Protein AF-X0QKF3-F1 (afdb_monomer_lite)

Radius of gyration: 15.55 Å; chains: 1; bounding box: 31×38×41 Å

Structure (mmCIF, N/CA/C/O backbone):
data_AF-X0QKF3-F1
#
_entry.id   AF-X0QKF3-F1
#
loop_
_atom_site.group_PDB
_atom_site.id
_atom_site.type_symbol
_atom_site.label_atom_id
_atom_site.label_alt_id
_atom_site.label_comp_id
_atom_site.label_asym_id
_atom_site.label_entity_id
_atom_site.label_seq_id
_atom_site.pdbx_PDB_ins_code
_atom_site.Cartn_x
_atom_site.Cartn_y
_atom_site.Cartn_z
_atom_site.occupancy
_atom_site.B_iso_or_equiv
_atom_site.auth_seq_id
_atom_site.auth_comp_id
_atom_site.auth_asym_id
_atom_site.auth_atom_id
_atom_site.pdbx_PDB_model_num
ATOM 1 N N . MET A 1 1 ? 4.077 -4.432 7.130 1.00 62.41 1 MET A N 1
ATOM 2 C CA . MET A 1 1 ? 2.844 -5.036 7.701 1.00 62.41 1 MET A CA 1
ATOM 3 C C . MET A 1 1 ? 3.019 -5.545 9.121 1.00 62.41 1 MET A C 1
ATOM 5 O O . MET A 1 1 ? 2.081 -5.385 9.886 1.00 62.41 1 MET A O 1
ATOM 9 N N . SER A 1 2 ? 4.169 -6.120 9.502 1.00 60.50 2 SER A N 1
ATOM 10 C CA . SER A 1 2 ? 4.401 -6.644 10.865 1.00 60.50 2 SER A CA 1
ATOM 11 C C . SER A 1 2 ? 4.083 -5.643 11.983 1.00 60.50 2 SER A C 1
ATOM 13 O O . SER A 1 2 ? 3.628 -6.050 13.043 1.00 60.50 2 SER A O 1
ATOM 15 N N . LYS A 1 3 ? 4.243 -4.341 11.723 1.00 70.81 3 LYS A N 1
ATOM 16 C CA . LYS A 1 3 ? 4.012 -3.280 12.706 1.00 70.81 3 LYS A CA 1
ATOM 17 C C . LYS A 1 3 ? 2.547 -2.946 12.990 1.00 70.81 3 LYS A C 1
ATOM 19 O O . LYS A 1 3 ? 2.316 -2.388 14.047 1.00 70.81 3 LYS A O 1
ATOM 24 N N . ILE A 1 4 ? 1.585 -3.290 12.125 1.00 81.75 4 ILE A N 1
ATOM 25 C CA . ILE A 1 4 ? 0.164 -2.939 12.321 1.00 81.75 4 ILE A CA 1
ATOM 26 C C . ILE A 1 4 ? -0.396 -3.706 13.530 1.00 81.75 4 ILE A C 1
ATOM 28 O O . ILE A 1 4 ? -0.494 -4.938 13.475 1.00 81.75 4 ILE A O 1
ATOM 32 N N . ASN A 1 5 ? -0.739 -2.992 14.606 1.00 83.81 5 ASN A N 1
ATOM 33 C CA . ASN A 1 5 ? -1.332 -3.542 15.830 1.00 83.81 5 ASN A CA 1
ATOM 34 C C . ASN A 1 5 ? -2.341 -2.570 16.473 1.00 83.81 5 ASN A C 1
ATOM 36 O O . ASN A 1 5 ? -2.282 -1.369 16.228 1.00 83.81 5 ASN A O 1
ATOM 40 N N . ALA A 1 6 ? -3.251 -3.095 17.299 1.00 82.81 6 ALA A N 1
ATOM 41 C CA . ALA A 1 6 ? -4.418 -2.364 17.809 1.00 82.81 6 ALA A CA 1
ATOM 42 C C . ALA A 1 6 ? -4.088 -1.130 18.671 1.00 82.81 6 ALA A C 1
ATOM 44 O O . ALA A 1 6 ? -4.850 -0.166 18.667 1.00 82.81 6 ALA A O 1
ATOM 45 N N . ASN A 1 7 ? -2.944 -1.126 19.360 1.00 85.38 7 ASN A N 1
ATOM 46 C CA . ASN A 1 7 ? -2.580 -0.078 20.321 1.00 85.38 7 ASN A CA 1
ATOM 47 C C . ASN A 1 7 ? -1.918 1.147 19.677 1.00 85.38 7 ASN A C 1
ATOM 49 O O . ASN A 1 7 ? -1.540 2.083 20.378 1.00 85.38 7 ASN A O 1
ATOM 53 N N . GLN A 1 8 ? -1.732 1.141 18.359 1.00 88.38 8 GLN A N 1
ATOM 54 C CA . GLN A 1 8 ? -1.110 2.249 17.651 1.00 88.38 8 GLN A CA 1
ATOM 55 C C . GLN A 1 8 ? -2.128 3.236 17.093 1.00 88.38 8 GLN A C 1
ATOM 57 O O . GLN A 1 8 ? -3.258 2.881 16.764 1.00 88.38 8 GLN A O 1
ATOM 62 N N . ASP A 1 9 ? -1.665 4.469 16.913 1.00 94.12 9 ASP A N 1
ATOM 63 C CA . ASP A 1 9 ? -2.371 5.490 16.154 1.00 94.12 9 ASP A CA 1
ATOM 64 C C . ASP A 1 9 ? -2.505 5.070 14.667 1.00 94.12 9 ASP A C 1
ATOM 66 O O . ASP A 1 9 ? -1.484 4.828 14.005 1.00 94.12 9 ASP A O 1
ATOM 70 N N . PRO A 1 10 ? -3.732 4.987 14.110 1.00 95.94 10 PRO A N 1
ATOM 71 C CA . PRO A 1 10 ? -3.939 4.527 12.736 1.00 95.94 10 PRO A CA 1
ATOM 72 C C . PRO A 1 10 ? -3.242 5.403 11.694 1.00 95.94 10 PRO A C 1
ATOM 74 O O . PRO A 1 10 ? -2.701 4.886 10.713 1.00 95.94 10 PRO A O 1
ATOM 77 N N . ARG A 1 11 ? -3.210 6.726 11.909 1.00 96.81 11 ARG A N 1
ATOM 78 C CA . ARG A 1 11 ? -2.590 7.689 10.991 1.00 96.81 11 ARG A CA 1
ATOM 79 C C . ARG A 1 11 ? -1.090 7.429 10.894 1.00 96.81 11 ARG A C 1
ATOM 81 O O . ARG A 1 11 ? -0.569 7.278 9.788 1.00 96.81 11 ARG A O 1
ATOM 88 N N . VAL A 1 12 ? -0.395 7.348 12.028 1.00 95.88 12 VAL A N 1
ATOM 89 C CA . VAL A 1 12 ? 1.053 7.082 12.083 1.00 95.88 12 VAL A CA 1
ATOM 90 C C . VAL A 1 12 ? 1.367 5.704 11.505 1.00 95.88 12 VAL A C 1
ATOM 92 O O . VAL A 1 12 ? 2.299 5.565 10.704 1.00 95.88 12 VAL A O 1
ATOM 95 N N . THR A 1 13 ? 0.579 4.688 11.852 1.00 96.19 13 THR A N 1
ATOM 96 C CA . THR A 1 13 ? 0.834 3.314 11.415 1.00 96.19 13 THR A CA 1
ATOM 97 C C . THR A 1 13 ? 0.634 3.123 9.916 1.00 96.19 13 THR A C 1
ATOM 99 O O . THR A 1 13 ? 1.498 2.529 9.261 1.00 96.19 13 THR A O 1
ATOM 102 N N . LEU A 1 14 ? -0.453 3.649 9.343 1.00 96.94 14 LEU A N 1
ATOM 103 C CA . LEU A 1 14 ? -0.704 3.555 7.903 1.00 96.94 14 LEU A CA 1
ATOM 104 C C . LEU A 1 14 ? 0.315 4.374 7.098 1.00 96.94 14 LEU A C 1
ATOM 106 O O . LEU A 1 14 ? 0.846 3.856 6.113 1.00 96.94 14 LEU A O 1
ATOM 110 N N . LYS A 1 15 ? 0.674 5.588 7.550 1.00 97.44 15 LYS A N 1
ATOM 111 C CA . LYS A 1 15 ? 1.755 6.386 6.935 1.00 97.44 15 LYS A CA 1
ATOM 112 C C . LYS A 1 15 ? 3.069 5.618 6.899 1.00 97.44 15 LYS A C 1
ATOM 114 O O . LYS A 1 15 ? 3.632 5.415 5.826 1.00 97.44 15 LYS A O 1
ATOM 119 N N . THR A 1 16 ? 3.504 5.116 8.055 1.00 96.62 16 THR A N 1
ATOM 120 C CA . THR A 1 16 ? 4.746 4.338 8.179 1.00 96.62 16 THR A CA 1
ATOM 121 C C . THR A 1 16 ? 4.738 3.137 7.237 1.00 96.62 16 THR A C 1
ATOM 123 O O . THR A 1 16 ? 5.739 2.833 6.588 1.00 96.62 16 THR A O 1
ATOM 126 N N . TYR A 1 17 ? 3.598 2.453 7.127 1.00 96.94 17 TYR A N 1
ATOM 127 C CA . TYR A 1 17 ? 3.483 1.298 6.253 1.00 96.94 17 TYR A CA 1
ATOM 128 C C . TYR A 1 17 ? 3.593 1.662 4.761 1.00 96.94 17 TYR A C 1
ATOM 130 O O . TYR A 1 17 ? 4.309 0.980 4.020 1.00 96.94 17 TYR A O 1
ATOM 138 N N . ILE A 1 18 ? 2.938 2.742 4.324 1.00 97.75 18 ILE A N 1
ATOM 139 C CA . ILE A 1 18 ? 3.037 3.246 2.945 1.00 97.75 18 ILE A CA 1
ATOM 140 C C . ILE A 1 18 ? 4.479 3.674 2.638 1.00 97.75 18 ILE A C 1
ATOM 142 O O . ILE A 1 18 ? 5.024 3.287 1.604 1.00 97.75 18 ILE A O 1
ATOM 146 N N . GLU A 1 19 ? 5.136 4.392 3.550 1.00 97.31 19 GLU A N 1
ATOM 147 C CA . GLU A 1 19 ? 6.542 4.790 3.408 1.00 97.31 19 GLU A CA 1
ATOM 148 C C . GLU A 1 19 ? 7.480 3.587 3.255 1.00 97.31 19 GLU A C 1
ATOM 150 O O . GLU A 1 19 ? 8.356 3.577 2.385 1.00 97.31 19 GLU A O 1
ATOM 155 N N . GLU A 1 20 ? 7.307 2.549 4.081 1.00 96.31 20 GLU A N 1
ATOM 156 C CA . GLU A 1 20 ? 8.070 1.301 3.975 1.00 96.31 20 GLU A CA 1
ATOM 157 C C . GLU A 1 20 ? 7.854 0.625 2.613 1.00 96.31 20 GLU A C 1
ATOM 159 O O . GLU A 1 20 ? 8.817 0.175 1.986 1.00 96.31 20 GLU A O 1
ATOM 164 N N . LYS A 1 21 ? 6.615 0.600 2.111 1.00 96.19 21 LYS A N 1
ATOM 165 C CA . LYS A 1 21 ? 6.305 0.044 0.787 1.00 96.19 21 LYS A CA 1
ATOM 166 C C . LYS A 1 21 ? 6.944 0.852 -0.343 1.00 96.19 21 LYS A C 1
ATOM 168 O O . LYS A 1 21 ? 7.553 0.243 -1.217 1.00 96.19 21 LYS A O 1
ATOM 173 N N . TYR A 1 22 ? 6.915 2.184 -0.293 1.00 97.25 22 TYR A N 1
ATOM 174 C CA . TYR A 1 22 ? 7.625 3.034 -1.260 1.00 97.25 22 TYR A CA 1
ATOM 175 C C . TYR A 1 22 ? 9.142 2.805 -1.240 1.00 97.25 22 TYR A C 1
ATOM 177 O O . TYR A 1 22 ? 9.771 2.724 -2.300 1.00 97.25 22 TYR A O 1
ATOM 185 N N . LYS A 1 23 ? 9.741 2.645 -0.049 1.00 95.75 23 LYS A N 1
ATOM 186 C CA . LYS A 1 23 ? 11.168 2.298 0.088 1.00 95.75 23 LYS A CA 1
ATOM 187 C C . LYS A 1 23 ? 11.483 0.974 -0.612 1.00 95.75 23 LYS A C 1
ATOM 189 O O . LYS A 1 23 ? 12.491 0.889 -1.313 1.00 95.75 23 LYS A O 1
ATOM 194 N N . ILE A 1 24 ? 10.617 -0.031 -0.468 1.00 94.00 24 ILE A N 1
ATOM 195 C CA . ILE A 1 24 ? 10.761 -1.330 -1.143 1.00 94.00 24 ILE A CA 1
ATOM 196 C C . ILE A 1 24 ? 10.598 -1.183 -2.662 1.00 94.00 24 ILE A C 1
ATOM 198 O O . ILE A 1 24 ? 11.474 -1.645 -3.392 1.00 94.00 24 ILE A O 1
ATOM 202 N N . SER A 1 25 ? 9.554 -0.493 -3.137 1.00 95.25 25 SER A N 1
ATOM 203 C CA . SER A 1 25 ? 9.318 -0.258 -4.572 1.00 95.25 25 SER A CA 1
ATOM 204 C C . SER A 1 25 ? 10.498 0.445 -5.244 1.00 95.25 25 SER A C 1
ATOM 206 O O . SER A 1 25 ? 10.868 0.114 -6.368 1.00 95.25 25 SER A O 1
ATOM 208 N N . LYS A 1 26 ? 11.151 1.375 -4.537 1.00 94.69 26 LYS A N 1
ATOM 209 C CA . LYS A 1 26 ? 12.369 2.036 -5.018 1.00 94.69 26 LYS A CA 1
ATOM 210 C C . LYS A 1 26 ? 13.592 1.111 -5.015 1.00 94.69 26 LYS A C 1
ATOM 212 O O . LYS A 1 26 ? 14.391 1.165 -5.948 1.00 94.69 26 LYS A O 1
ATOM 217 N N . LYS A 1 27 ? 13.783 0.322 -3.951 1.00 94.94 27 LYS A N 1
ATOM 218 C CA . LYS A 1 27 ? 15.000 -0.481 -3.736 1.00 94.94 27 LYS A CA 1
ATOM 219 C C . LYS A 1 27 ? 15.036 -1.748 -4.592 1.00 94.94 27 LYS A C 1
ATOM 221 O O . LYS A 1 27 ? 16.104 -2.101 -5.085 1.00 94.94 27 LYS A O 1
ATOM 226 N N . SER A 1 28 ? 13.897 -2.416 -4.767 1.00 91.88 28 SER A N 1
ATOM 227 C CA . SER A 1 28 ? 13.839 -3.769 -5.334 1.00 91.88 28 SER A CA 1
ATOM 228 C C . SER A 1 28 ? 12.811 -3.910 -6.465 1.00 91.88 28 SER A C 1
ATOM 230 O O . SER A 1 28 ? 11.953 -4.794 -6.398 1.00 91.88 28 SER A O 1
ATOM 232 N N . PRO A 1 29 ? 12.882 -3.093 -7.535 1.00 91.12 29 PRO A N 1
ATOM 233 C CA . PRO A 1 29 ? 11.827 -3.079 -8.540 1.00 91.12 29 PRO A CA 1
ATOM 234 C C . PRO A 1 29 ? 11.716 -4.382 -9.346 1.00 91.12 29 PRO A C 1
ATOM 236 O O . PRO A 1 29 ? 10.625 -4.811 -9.716 1.00 91.12 29 PRO A O 1
ATOM 239 N N . ALA A 1 30 ? 12.842 -5.067 -9.569 1.00 91.62 30 ALA A N 1
ATOM 240 C CA . ALA A 1 30 ? 12.858 -6.369 -10.233 1.00 91.62 30 ALA A CA 1
ATOM 241 C C . ALA A 1 30 ? 12.124 -7.454 -9.423 1.00 91.62 30 ALA A C 1
ATOM 243 O O . ALA A 1 30 ? 11.409 -8.265 -10.003 1.00 91.62 30 ALA A O 1
ATOM 244 N N . ALA A 1 31 ? 12.253 -7.442 -8.091 1.00 93.31 31 ALA A N 1
ATOM 245 C CA . ALA A 1 31 ? 11.587 -8.414 -7.225 1.00 93.31 31 ALA A CA 1
ATOM 246 C C . ALA A 1 31 ? 10.066 -8.211 -7.203 1.00 93.31 31 ALA A C 1
ATOM 248 O O . ALA A 1 31 ? 9.315 -9.182 -7.248 1.00 93.31 31 ALA A O 1
ATOM 249 N N . SER A 1 32 ? 9.611 -6.954 -7.183 1.00 94.94 32 SER A N 1
ATOM 250 C CA . SER A 1 32 ? 8.182 -6.634 -7.279 1.00 94.94 32 SER A CA 1
ATOM 251 C C . SER A 1 32 ? 7.600 -7.091 -8.621 1.00 94.94 32 SER A C 1
ATOM 253 O O . SER A 1 32 ? 6.581 -7.776 -8.631 1.00 94.94 32 SER A O 1
ATOM 255 N N . ARG A 1 33 ? 8.301 -6.840 -9.740 1.00 94.81 33 ARG A N 1
ATOM 256 C CA . ARG A 1 33 ? 7.877 -7.328 -11.064 1.00 94.81 33 ARG A CA 1
ATOM 257 C C . ARG A 1 33 ? 7.825 -8.845 -11.151 1.00 94.81 33 ARG A C 1
ATOM 259 O O . ARG A 1 33 ? 6.875 -9.375 -11.714 1.00 94.81 33 ARG A O 1
ATOM 266 N N . LEU A 1 34 ? 8.817 -9.541 -10.595 1.00 95.69 34 LEU A N 1
ATOM 267 C CA . LEU A 1 34 ? 8.810 -11.004 -10.551 1.00 95.69 34 LEU A CA 1
ATOM 268 C C . LEU A 1 34 ? 7.574 -11.518 -9.803 1.00 95.69 34 LEU A C 1
ATOM 270 O O . LEU A 1 34 ? 6.873 -12.389 -10.310 1.00 95.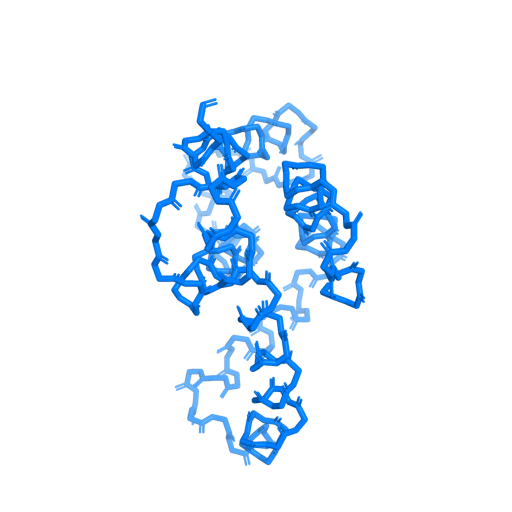69 34 LEU A O 1
ATOM 274 N N . TYR A 1 35 ? 7.274 -10.931 -8.640 1.00 96.06 35 TYR A N 1
ATOM 275 C CA . TYR A 1 35 ? 6.064 -11.255 -7.888 1.00 96.06 35 TYR A CA 1
ATOM 276 C C . TYR A 1 35 ? 4.800 -10.973 -8.713 1.00 96.06 35 TYR A C 1
ATOM 278 O O . TYR A 1 35 ? 3.935 -11.835 -8.810 1.00 96.06 35 TYR A O 1
ATOM 286 N N . ALA A 1 36 ? 4.697 -9.803 -9.350 1.00 96.12 36 ALA A N 1
ATOM 287 C CA . ALA A 1 36 ? 3.543 -9.437 -10.170 1.00 96.12 36 ALA A CA 1
ATOM 288 C C . ALA A 1 36 ? 3.323 -10.400 -11.350 1.00 96.12 36 ALA A C 1
ATOM 290 O O . ALA A 1 36 ? 2.191 -10.818 -11.589 1.00 96.12 36 ALA A O 1
ATOM 291 N N . LEU A 1 37 ? 4.389 -10.793 -12.055 1.00 96.62 37 LEU A N 1
ATOM 292 C CA . LEU A 1 37 ? 4.315 -11.745 -13.168 1.00 96.62 37 LEU A CA 1
ATOM 293 C C . LEU A 1 37 ? 3.856 -13.129 -12.708 1.00 96.62 37 LEU A C 1
ATOM 295 O O . LEU A 1 37 ? 3.018 -13.737 -13.367 1.00 96.62 37 LEU A O 1
ATOM 299 N N . GLU A 1 38 ? 4.343 -13.595 -11.561 1.00 97.31 38 GLU A N 1
ATOM 300 C CA . GLU A 1 38 ? 3.885 -14.839 -10.945 1.00 97.31 38 GLU A CA 1
ATOM 301 C C . GLU A 1 38 ? 2.381 -14.777 -10.617 1.00 97.31 38 GLU A C 1
ATOM 303 O O . GLU A 1 38 ? 1.657 -15.717 -10.931 1.00 97.31 38 GLU A O 1
ATOM 308 N N . ILE A 1 39 ? 1.867 -13.653 -10.090 1.00 97.19 39 ILE A N 1
ATOM 309 C CA . ILE A 1 39 ? 0.416 -13.465 -9.882 1.00 97.19 39 ILE A CA 1
ATOM 310 C C . ILE A 1 39 ? -0.358 -13.466 -11.209 1.00 97.19 39 ILE A C 1
ATOM 312 O O . ILE A 1 39 ? -1.388 -14.134 -11.302 1.00 97.19 39 ILE A O 1
ATOM 316 N N . ILE A 1 40 ? 0.127 -12.760 -12.237 1.00 96.88 40 ILE A N 1
ATOM 317 C CA . ILE A 1 40 ? -0.510 -12.697 -13.568 1.00 96.88 40 ILE A CA 1
ATOM 318 C C . ILE A 1 40 ? -0.615 -14.091 -14.200 1.00 96.88 40 ILE A C 1
ATOM 320 O O . ILE A 1 40 ? -1.622 -14.408 -14.827 1.00 96.88 40 ILE A O 1
ATOM 324 N N . GLN A 1 41 ? 0.390 -14.941 -13.994 1.00 97.62 41 GLN A N 1
ATOM 325 C CA . GLN A 1 41 ? 0.406 -16.324 -14.477 1.00 97.62 41 GLN A CA 1
ATOM 326 C C . GLN A 1 41 ? -0.498 -17.271 -13.663 1.00 97.62 41 GLN A C 1
ATOM 328 O O . GLN A 1 41 ? -0.528 -18.469 -13.930 1.00 97.62 41 GLN A O 1
ATOM 333 N N . GLY A 1 42 ? -1.241 -16.762 -12.673 1.00 96.75 42 GLY A N 1
ATOM 334 C CA . GLY A 1 42 ? -2.116 -17.564 -11.814 1.00 96.75 42 GLY A CA 1
ATOM 335 C C . GLY A 1 42 ? -1.431 -18.132 -10.567 1.00 96.75 42 GLY A C 1
ATOM 336 O O . GLY A 1 42 ? -1.990 -19.011 -9.912 1.00 96.75 42 GLY A O 1
ATOM 337 N N . ALA A 1 43 ? -0.251 -17.616 -10.214 1.00 97.06 43 ALA A N 1
ATOM 338 C CA . ALA A 1 43 ? 0.564 -17.999 -9.060 1.00 97.06 43 ALA A CA 1
ATOM 339 C C . ALA A 1 43 ? 0.915 -19.503 -8.977 1.00 97.06 43 ALA A C 1
ATOM 341 O O . ALA A 1 43 ? 0.711 -20.103 -7.914 1.00 97.06 43 ALA A O 1
ATOM 342 N N . PRO A 1 44 ? 1.435 -20.131 -10.051 1.00 96.81 44 PRO A N 1
ATOM 343 C CA . PRO A 1 44 ? 1.751 -21.565 -10.075 1.00 96.81 44 PRO A CA 1
ATOM 344 C C . PRO A 1 44 ? 2.670 -22.032 -8.931 1.00 96.81 44 PRO A C 1
ATOM 346 O O . PRO A 1 44 ? 2.496 -23.133 -8.411 1.00 96.81 44 PRO A O 1
ATOM 349 N N . HIS A 1 45 ? 3.601 -21.190 -8.490 1.00 96.19 45 HIS A N 1
ATOM 350 C CA . HIS A 1 45 ? 4.554 -21.461 -7.413 1.00 96.19 45 HIS A CA 1
ATOM 351 C C . HIS A 1 45 ? 4.164 -20.781 -6.095 1.00 96.19 45 HIS A C 1
ATOM 353 O O . HIS A 1 45 ? 4.518 -21.265 -5.018 1.00 96.19 45 HIS A O 1
ATOM 359 N N . LEU A 1 46 ? 3.432 -19.661 -6.147 1.00 96.75 46 LEU A N 1
ATOM 360 C CA . LEU A 1 46 ? 3.077 -18.891 -4.947 1.00 96.75 46 LEU A CA 1
ATOM 361 C C . LEU A 1 46 ? 1.701 -19.208 -4.357 1.00 96.75 46 LEU A C 1
ATOM 363 O O . LEU A 1 46 ? 1.420 -18.762 -3.243 1.00 96.75 46 LEU A O 1
ATOM 367 N N . MET A 1 47 ? 0.852 -20.004 -5.015 1.00 97.38 47 MET A N 1
ATOM 368 C CA . MET A 1 47 ? -0.522 -20.260 -4.555 1.00 97.38 47 MET A CA 1
ATOM 369 C C . MET A 1 47 ? -0.602 -20.739 -3.094 1.00 97.38 47 MET A C 1
ATOM 371 O O . MET A 1 47 ? -1.465 -20.282 -2.340 1.00 97.38 47 MET A O 1
ATOM 375 N N . ALA A 1 48 ? 0.309 -21.621 -2.669 1.00 97.00 48 ALA A N 1
ATOM 376 C CA . ALA A 1 48 ? 0.360 -22.111 -1.289 1.00 97.00 48 ALA A CA 1
ATOM 377 C C . ALA A 1 48 ? 0.675 -20.988 -0.283 1.00 97.00 48 ALA A C 1
ATOM 379 O O . ALA A 1 48 ? 0.040 -20.894 0.768 1.00 97.00 48 ALA A O 1
ATOM 380 N N . VAL A 1 49 ? 1.595 -20.083 -0.634 1.00 96.38 49 VAL A N 1
ATOM 381 C CA . VAL A 1 49 ? 1.944 -18.905 0.177 1.00 96.38 49 VAL A CA 1
ATOM 382 C C . VAL A 1 49 ? 0.762 -17.935 0.261 1.00 96.38 49 VAL A C 1
ATOM 384 O O . VAL A 1 49 ? 0.438 -17.444 1.344 1.00 96.38 49 VAL A O 1
ATOM 387 N N . LEU A 1 50 ? 0.079 -17.696 -0.864 1.00 96.31 50 LEU A N 1
ATOM 388 C CA . LEU A 1 50 ? -1.082 -16.805 -0.934 1.00 96.31 50 LEU A CA 1
ATOM 389 C C . LEU A 1 50 ? -2.245 -17.320 -0.078 1.00 96.31 50 LEU A C 1
ATOM 391 O O . LEU A 1 50 ? -2.806 -16.567 0.717 1.00 96.31 50 LEU A O 1
ATOM 395 N N . LYS A 1 51 ? -2.599 -18.605 -0.222 1.00 96.56 51 LYS A N 1
ATOM 396 C CA . LYS A 1 51 ? -3.728 -19.225 0.492 1.00 96.56 51 LYS A CA 1
ATOM 397 C C . LYS A 1 51 ? -3.431 -19.534 1.961 1.00 96.56 51 LYS A C 1
ATOM 399 O O . LYS A 1 51 ? -4.383 -19.632 2.735 1.00 96.56 51 LYS A O 1
ATOM 404 N N . GLY A 1 52 ? -2.160 -19.678 2.333 1.00 96.56 52 GLY A N 1
ATOM 405 C CA . GLY A 1 52 ? -1.717 -19.946 3.700 1.00 96.56 52 GLY A CA 1
ATOM 406 C C . GLY A 1 52 ? -1.220 -18.685 4.415 1.00 96.56 52 GLY A C 1
ATOM 407 O O . GLY A 1 52 ? -2.040 -17.878 4.866 1.00 96.56 52 GLY A O 1
ATOM 408 N N . PRO A 1 53 ? 0.107 -18.504 4.547 1.00 96.12 53 PRO A N 1
ATOM 409 C CA . PRO A 1 53 ? 0.699 -17.484 5.411 1.00 96.12 53 PRO A CA 1
ATOM 410 C C . PRO A 1 53 ? 0.264 -16.055 5.069 1.00 96.12 53 PRO A C 1
ATOM 412 O O . PRO A 1 53 ? -0.025 -15.283 5.983 1.00 96.12 53 PRO A O 1
ATOM 415 N N . LEU A 1 54 ? 0.153 -15.694 3.784 1.00 95.69 54 LEU A N 1
ATOM 416 C CA . LEU A 1 54 ? -0.277 -14.343 3.414 1.00 95.69 54 LEU A CA 1
ATOM 417 C C . LEU A 1 54 ? -1.736 -14.094 3.814 1.00 95.69 54 LEU A C 1
ATOM 419 O O . LEU A 1 54 ? -2.036 -13.063 4.412 1.00 95.69 54 LEU A O 1
ATOM 423 N N . LYS A 1 55 ? -2.641 -15.040 3.529 1.00 97.00 55 LYS A N 1
ATOM 424 C CA . LYS A 1 55 ? -4.057 -14.937 3.910 1.00 97.00 55 LYS A CA 1
ATOM 425 C C . LYS A 1 55 ? -4.228 -14.777 5.419 1.00 97.00 55 LYS A C 1
ATOM 427 O O . LYS A 1 55 ? -5.044 -13.961 5.844 1.00 97.00 55 LYS A O 1
ATOM 432 N N . PHE A 1 56 ? -3.477 -15.540 6.214 1.00 96.56 56 PHE A N 1
ATOM 433 C CA . PHE A 1 56 ? -3.521 -15.441 7.673 1.00 96.56 56 PHE A CA 1
ATOM 434 C C . PHE A 1 56 ? -3.049 -14.064 8.151 1.00 96.56 56 PHE A C 1
ATOM 436 O O . PHE A 1 56 ? -3.800 -13.365 8.829 1.00 96.56 56 PHE A O 1
ATOM 443 N N . LEU A 1 57 ? -1.874 -13.623 7.692 1.00 95.62 57 LEU A N 1
ATOM 444 C CA . LEU A 1 57 ? -1.324 -12.315 8.046 1.00 95.62 57 LEU A CA 1
ATOM 445 C C . LEU A 1 57 ? -2.280 -11.169 7.685 1.00 95.62 57 LEU A C 1
ATOM 447 O O . LEU A 1 57 ? -2.475 -10.244 8.469 1.00 95.62 57 LEU A O 1
ATOM 451 N N . VAL A 1 58 ? -2.889 -11.218 6.498 1.00 96.75 58 VAL A N 1
ATOM 452 C CA . VAL A 1 58 ? -3.844 -10.193 6.059 1.00 96.75 58 VAL A CA 1
ATOM 453 C C . VAL A 1 58 ? -5.077 -10.176 6.955 1.00 96.75 58 VAL A C 1
ATOM 455 O O . VAL A 1 58 ? -5.502 -9.096 7.352 1.00 96.75 58 VAL A O 1
ATOM 458 N N . ARG A 1 59 ? -5.624 -11.342 7.318 1.00 97.25 59 ARG A N 1
ATOM 459 C CA . ARG A 1 59 ? -6.780 -11.430 8.223 1.00 97.25 59 ARG A CA 1
ATOM 460 C C . ARG A 1 59 ? -6.496 -10.813 9.587 1.00 97.25 59 ARG A C 1
ATOM 462 O O . ARG A 1 59 ? -7.334 -10.069 10.085 1.00 97.25 59 ARG A O 1
ATOM 469 N N . GLU A 1 60 ? -5.314 -11.052 10.151 1.00 96.38 60 GLU A N 1
ATOM 470 C CA . GLU A 1 60 ? -4.913 -10.404 11.405 1.00 96.38 60 GLU A CA 1
ATOM 471 C C . GLU A 1 60 ? -4.899 -8.877 11.279 1.00 96.38 60 GLU A C 1
ATOM 473 O O . GLU A 1 60 ? -5.328 -8.170 12.188 1.00 96.38 60 GLU A O 1
ATOM 478 N N . LYS A 1 61 ? -4.411 -8.341 10.152 1.00 96.31 61 LYS A N 1
ATOM 479 C CA . LYS A 1 61 ? -4.320 -6.883 9.968 1.00 96.31 61 LYS A CA 1
ATOM 480 C C . LYS A 1 61 ? -5.667 -6.251 9.641 1.00 96.31 61 LYS A C 1
ATOM 482 O O . LYS A 1 61 ? -5.910 -5.131 10.075 1.00 96.31 61 LYS A O 1
ATOM 487 N N . VAL A 1 62 ? -6.540 -6.977 8.947 1.00 98.00 62 VAL A N 1
ATOM 488 C CA . VAL A 1 62 ? -7.943 -6.593 8.759 1.00 98.00 62 VAL A CA 1
ATOM 489 C C . VAL A 1 62 ? -8.627 -6.432 10.113 1.00 98.00 62 VAL A C 1
ATOM 491 O O . VAL A 1 62 ? -9.160 -5.362 10.371 1.00 98.00 62 VAL A O 1
ATOM 494 N N . ALA A 1 63 ? -8.495 -7.409 11.016 1.00 97.88 63 ALA A N 1
ATOM 495 C CA . ALA A 1 63 ? -9.103 -7.331 12.346 1.00 97.88 63 ALA A CA 1
ATOM 496 C C . ALA A 1 63 ? -8.622 -6.114 13.160 1.00 97.88 63 ALA A C 1
ATOM 498 O O . ALA A 1 63 ? -9.410 -5.487 13.862 1.00 97.88 63 ALA A O 1
ATOM 499 N N . VAL A 1 64 ? -7.341 -5.743 13.044 1.00 97.69 64 VAL A N 1
ATOM 500 C CA . VAL A 1 64 ? -6.806 -4.528 13.683 1.00 97.69 64 VAL A CA 1
ATOM 501 C C . VAL A 1 64 ? -7.457 -3.259 13.121 1.00 97.69 64 VAL A C 1
ATOM 503 O O . VAL A 1 64 ? -7.861 -2.394 13.894 1.00 97.69 64 VAL A O 1
ATOM 506 N N . ILE A 1 65 ? -7.561 -3.144 11.794 1.00 97.44 65 ILE A N 1
ATOM 507 C CA . ILE A 1 65 ? -8.151 -1.965 11.142 1.00 97.44 65 ILE A CA 1
ATOM 508 C C . ILE A 1 65 ? -9.653 -1.880 11.437 1.00 97.44 65 ILE A C 1
ATOM 510 O O . ILE A 1 65 ? -10.143 -0.800 11.751 1.00 97.44 65 ILE A O 1
ATOM 514 N N . ASP A 1 66 ? -10.368 -3.005 11.408 1.00 98.12 66 ASP A N 1
ATOM 515 C CA . ASP A 1 66 ? -11.787 -3.062 11.775 1.00 98.12 66 ASP A CA 1
ATOM 516 C C . ASP A 1 66 ? -12.003 -2.635 13.237 1.00 98.12 66 ASP A C 1
ATOM 518 O O . ASP A 1 66 ? -12.961 -1.923 13.534 1.00 98.12 66 ASP A O 1
ATOM 522 N N . GLY A 1 67 ? -11.079 -2.983 14.141 1.00 97.81 67 GLY A N 1
ATOM 523 C CA . GLY A 1 67 ? -11.074 -2.479 15.518 1.00 97.81 67 GLY A CA 1
ATOM 524 C C . GLY A 1 67 ? -10.909 -0.958 15.595 1.00 97.81 67 GLY A C 1
ATOM 525 O O . GLY A 1 67 ? -11.644 -0.292 16.318 1.00 97.81 67 GLY A O 1
ATOM 526 N N . TRP A 1 68 ? -10.004 -0.373 14.804 1.00 97.75 68 TRP A N 1
ATOM 527 C CA . TRP A 1 68 ? -9.870 1.088 14.726 1.00 97.75 68 TRP A CA 1
ATOM 528 C C . TRP A 1 68 ? -11.122 1.778 14.178 1.00 97.75 68 TRP A C 1
ATOM 530 O O . TRP A 1 68 ? -11.457 2.872 14.637 1.00 97.75 68 TRP A O 1
ATOM 540 N N . ILE A 1 69 ? -11.811 1.149 13.223 1.00 97.81 69 ILE A N 1
ATOM 541 C CA . ILE A 1 69 ? -13.090 1.635 12.692 1.00 97.81 69 ILE A CA 1
ATOM 542 C C . ILE A 1 69 ? -14.167 1.582 13.781 1.00 97.81 69 ILE A C 1
ATOM 544 O O . ILE A 1 69 ? -14.874 2.569 13.973 1.00 97.81 69 ILE A O 1
ATOM 548 N N . ALA A 1 70 ? -14.270 0.473 14.520 1.00 97.56 70 ALA A N 1
ATOM 549 C CA . ALA A 1 70 ? -15.223 0.326 15.623 1.00 97.56 70 ALA A CA 1
ATOM 550 C C . ALA A 1 70 ? -14.995 1.365 16.738 1.00 97.56 70 ALA A C 1
ATOM 552 O O . ALA A 1 70 ? -15.954 1.910 17.284 1.00 97.56 70 ALA A O 1
ATOM 553 N N . ASP A 1 71 ? -13.732 1.703 17.008 1.00 96.75 71 ASP A N 1
ATOM 554 C CA . ASP A 1 71 ? -13.332 2.748 17.957 1.00 96.75 71 ASP A CA 1
ATOM 555 C C . ASP A 1 71 ? -13.498 4.183 17.407 1.00 96.75 71 ASP A C 1
ATOM 557 O O . ASP A 1 71 ? -13.118 5.143 18.077 1.00 96.75 71 ASP A O 1
ATOM 561 N N . ASN A 1 72 ? -14.017 4.360 16.184 1.00 96.69 72 ASN A N 1
ATOM 562 C CA . ASN A 1 72 ? -14.113 5.645 15.475 1.00 96.69 72 ASN A CA 1
ATOM 563 C C . ASN A 1 72 ? -12.768 6.383 15.301 1.00 96.69 72 ASN A C 1
ATOM 565 O O . ASN A 1 72 ? -12.739 7.600 15.123 1.00 96.69 72 ASN A O 1
ATOM 569 N N . LYS A 1 73 ? -11.636 5.666 15.316 1.00 96.81 73 LYS A N 1
ATOM 570 C CA . LYS A 1 73 ? -10.298 6.248 15.077 1.00 96.81 73 LYS A CA 1
ATOM 571 C C . LYS A 1 73 ? -10.015 6.471 13.587 1.00 96.81 73 LYS A C 1
ATOM 573 O O . LYS A 1 73 ? -9.120 7.235 13.231 1.00 96.81 73 LYS A O 1
ATOM 578 N N . THR A 1 74 ? -10.771 5.804 12.718 1.00 97.12 74 THR A N 1
ATOM 579 C CA . THR A 1 74 ? -10.787 6.003 11.264 1.00 97.12 74 THR A CA 1
ATOM 580 C C . THR A 1 74 ? -12.226 5.973 10.761 1.00 97.12 74 THR A C 1
ATOM 582 O O . THR A 1 74 ? -13.057 5.247 11.306 1.00 97.12 74 THR A O 1
ATOM 585 N N . LYS A 1 75 ? -12.520 6.695 9.680 1.00 98.00 75 LYS A N 1
ATOM 586 C CA . LYS A 1 75 ? -13.786 6.591 8.945 1.00 98.00 75 LYS A CA 1
ATOM 587 C C . LYS A 1 75 ? -14.015 5.157 8.460 1.00 98.00 75 LYS A C 1
ATOM 589 O O . LYS A 1 75 ? -13.068 4.419 8.187 1.00 98.00 75 LYS A O 1
ATOM 594 N N . SER A 1 76 ? -15.286 4.783 8.327 1.00 97.69 76 SER A N 1
ATOM 595 C CA . SER A 1 76 ? -15.679 3.446 7.879 1.00 97.69 76 SER A CA 1
ATOM 596 C C . SER A 1 76 ? -15.281 3.200 6.423 1.00 97.69 76 SER A C 1
ATOM 598 O O . SER A 1 76 ? -15.682 3.941 5.525 1.00 97.69 76 SER A O 1
ATOM 600 N N . VAL A 1 77 ? -14.496 2.145 6.201 1.00 97.50 77 VAL A N 1
ATOM 601 C CA . VAL A 1 77 ? -14.098 1.620 4.890 1.00 97.50 77 VAL A CA 1
ATOM 602 C C . VAL A 1 77 ? -13.893 0.110 4.990 1.00 97.50 77 VAL A C 1
ATOM 604 O O . VAL A 1 77 ? -13.728 -0.437 6.075 1.00 97.50 77 VAL A O 1
ATOM 607 N N . SER A 1 78 ? -13.837 -0.585 3.856 1.00 98.31 78 SER A N 1
ATOM 608 C CA . SER A 1 78 ? -13.427 -1.990 3.854 1.00 98.31 78 SER A CA 1
ATOM 609 C C . SER A 1 78 ? -11.919 -2.122 4.109 1.00 98.31 78 SER A C 1
ATOM 611 O O . SER A 1 78 ? -11.105 -1.772 3.249 1.00 98.31 78 SER A O 1
ATOM 613 N N . ALA A 1 79 ? -11.536 -2.675 5.264 1.00 97.94 79 ALA A N 1
ATOM 614 C CA . ALA A 1 79 ? -10.137 -2.853 5.657 1.00 97.94 79 ALA A CA 1
ATOM 615 C C . ALA A 1 79 ? -9.331 -3.720 4.674 1.00 97.94 79 ALA A C 1
ATOM 617 O O . ALA A 1 79 ? -8.185 -3.402 4.345 1.00 97.94 79 ALA A O 1
ATOM 618 N N . ILE A 1 80 ? -9.934 -4.797 4.156 1.00 98.31 80 ILE A N 1
ATOM 619 C CA . ILE A 1 80 ? -9.277 -5.669 3.172 1.00 98.31 80 ILE A CA 1
ATOM 620 C C . ILE A 1 80 ? -8.975 -4.913 1.873 1.00 98.31 80 ILE A C 1
ATOM 622 O O . ILE A 1 80 ? -7.876 -5.022 1.328 1.00 98.31 80 ILE A O 1
ATOM 626 N N . HIS A 1 81 ? -9.912 -4.084 1.406 1.00 98.50 81 HIS A N 1
ATOM 627 C CA . HIS A 1 81 ? -9.705 -3.291 0.202 1.00 98.50 81 HIS A CA 1
ATOM 628 C C . HIS A 1 81 ? -8.726 -2.144 0.433 1.00 98.50 81 HIS A C 1
ATOM 630 O O . HIS A 1 81 ? -7.936 -1.871 -0.468 1.00 98.50 81 HIS A O 1
ATOM 636 N N . LEU A 1 82 ? -8.693 -1.526 1.617 1.00 98.31 82 LEU A N 1
ATOM 637 C CA . LEU A 1 82 ? -7.668 -0.537 1.962 1.00 98.31 82 LEU A CA 1
ATOM 638 C C . LEU A 1 82 ? -6.256 -1.129 1.830 1.00 98.31 82 LEU A C 1
ATOM 640 O O . LEU A 1 82 ? -5.388 -0.530 1.194 1.00 98.31 82 LEU A O 1
ATOM 644 N N . ILE A 1 83 ? -6.039 -2.337 2.361 1.00 98.06 83 ILE A N 1
ATOM 645 C CA . ILE A 1 83 ? -4.764 -3.056 2.227 1.00 98.06 83 ILE A CA 1
ATOM 646 C C . ILE A 1 83 ? -4.407 -3.259 0.748 1.00 98.06 83 ILE A C 1
ATOM 648 O O . ILE A 1 83 ? -3.283 -2.955 0.340 1.00 98.06 83 ILE A O 1
ATOM 652 N N . PHE A 1 84 ? -5.358 -3.723 -0.067 1.00 98.31 84 PHE A N 1
ATOM 653 C CA . PHE A 1 84 ? -5.128 -3.933 -1.498 1.00 98.31 84 PHE A CA 1
ATOM 654 C C . PHE A 1 84 ? -4.833 -2.634 -2.253 1.00 98.31 84 PHE A C 1
ATOM 656 O O . PHE A 1 84 ? -3.940 -2.628 -3.098 1.00 98.31 84 PHE A O 1
ATOM 663 N N . HIS A 1 85 ? -5.499 -1.526 -1.922 1.00 98.44 85 HIS A N 1
ATOM 664 C CA . HIS A 1 85 ? -5.218 -0.222 -2.531 1.00 98.44 85 HIS A CA 1
ATOM 665 C C . HIS A 1 85 ? -3.815 0.273 -2.178 1.00 98.44 85 HIS A C 1
ATOM 667 O O . HIS A 1 85 ? -3.084 0.714 -3.065 1.00 98.44 85 HIS A O 1
ATOM 673 N N . ILE A 1 86 ? -3.392 0.130 -0.917 1.00 98.19 86 ILE A N 1
ATOM 674 C CA . ILE A 1 86 ? -2.020 0.457 -0.508 1.00 98.19 86 ILE A CA 1
ATOM 675 C C . ILE A 1 86 ? -1.013 -0.359 -1.327 1.00 98.19 86 ILE A C 1
ATOM 677 O O . ILE A 1 86 ? -0.029 0.191 -1.824 1.00 98.19 86 ILE A O 1
ATOM 681 N N . TRP A 1 87 ? -1.239 -1.663 -1.502 1.00 97.69 87 TRP A N 1
ATOM 682 C CA . TRP A 1 87 ? -0.350 -2.508 -2.305 1.00 97.69 87 TRP A CA 1
ATOM 683 C C . TRP A 1 87 ? -0.312 -2.077 -3.765 1.00 97.69 87 TRP A C 1
ATOM 685 O O . TRP A 1 87 ? 0.777 -1.847 -4.285 1.00 97.69 87 TRP A O 1
ATOM 695 N N . ALA A 1 88 ? -1.479 -1.924 -4.389 1.00 97.81 88 ALA A N 1
ATOM 696 C CA . ALA A 1 88 ? -1.604 -1.562 -5.793 1.00 97.81 88 ALA A CA 1
ATOM 697 C C . ALA A 1 88 ? -0.906 -0.230 -6.094 1.00 97.81 88 ALA A C 1
ATOM 699 O O . ALA A 1 88 ? -0.044 -0.172 -6.970 1.00 97.81 88 ALA A O 1
ATOM 700 N N . VAL A 1 89 ? -1.205 0.816 -5.318 1.00 97.88 89 VAL A N 1
ATOM 701 C CA . VAL A 1 89 ? -0.636 2.156 -5.523 1.00 97.88 89 VAL A CA 1
ATOM 702 C C . VAL A 1 89 ? 0.874 2.153 -5.307 1.00 97.88 89 VAL A C 1
ATOM 704 O O . VAL A 1 89 ? 1.619 2.684 -6.126 1.00 97.88 89 VAL A O 1
ATOM 707 N N . THR A 1 90 ? 1.358 1.528 -4.232 1.00 97.44 90 THR A N 1
ATOM 708 C CA . THR A 1 90 ? 2.798 1.548 -3.926 1.00 97.44 90 THR A CA 1
ATOM 709 C C . THR A 1 90 ? 3.616 0.697 -4.899 1.00 97.44 90 THR A C 1
ATOM 711 O O . THR A 1 90 ? 4.727 1.087 -5.267 1.00 97.44 90 THR A O 1
ATOM 714 N N . GLN A 1 91 ? 3.093 -0.454 -5.330 1.00 96.81 91 GLN A N 1
ATOM 715 C CA . GLN A 1 91 ? 3.775 -1.355 -6.264 1.00 96.81 91 GLN A CA 1
ATOM 716 C C . GLN A 1 91 ? 3.711 -0.869 -7.709 1.00 96.81 91 GLN A C 1
ATOM 718 O O . GLN A 1 91 ? 4.644 -1.153 -8.456 1.00 96.81 91 GLN A O 1
ATOM 723 N N . HIS A 1 92 ? 2.700 -0.077 -8.088 1.00 97.62 92 HIS A N 1
ATOM 724 C CA . HIS A 1 92 ? 2.594 0.512 -9.427 1.00 97.62 92 HIS A CA 1
ATOM 725 C C . HIS A 1 92 ? 3.908 1.172 -9.873 1.00 97.62 92 HIS A C 1
ATOM 727 O O . HIS A 1 92 ? 4.429 0.860 -10.940 1.00 97.62 92 HIS A O 1
ATOM 733 N N . TYR A 1 93 ? 4.513 1.982 -9.000 1.00 96.69 93 TYR A N 1
ATOM 734 C CA . TYR A 1 93 ? 5.771 2.693 -9.268 1.00 96.69 93 TYR A CA 1
ATOM 735 C C . TYR A 1 93 ? 7.003 1.792 -9.474 1.00 96.69 93 TYR A C 1
ATOM 737 O O . TYR A 1 93 ? 8.086 2.277 -9.807 1.00 96.69 93 TYR A O 1
ATOM 745 N N . SER A 1 94 ? 6.859 0.490 -9.248 1.00 95.62 94 SER A N 1
ATOM 746 C CA . SER A 1 94 ? 7.876 -0.527 -9.479 1.00 95.62 94 SER A CA 1
ATOM 747 C C . SER A 1 94 ? 7.504 -1.440 -10.650 1.00 95.62 94 SER A C 1
ATOM 749 O O . SER A 1 94 ? 8.320 -1.686 -11.543 1.00 95.62 94 SER A O 1
ATOM 751 N N . ASP A 1 95 ? 6.272 -1.943 -10.642 1.00 96.62 95 ASP A N 1
ATOM 752 C CA . ASP A 1 95 ? 5.793 -2.933 -11.604 1.00 96.62 95 ASP A CA 1
ATOM 753 C C . ASP A 1 95 ? 5.620 -2.304 -12.988 1.00 96.62 95 ASP A C 1
ATOM 755 O O . ASP A 1 95 ? 6.025 -2.879 -13.997 1.00 96.62 95 ASP A O 1
ATOM 759 N N . PHE A 1 96 ? 5.138 -1.062 -13.002 1.00 96.00 96 PHE A N 1
ATOM 760 C CA . PHE A 1 96 ? 4.912 -0.244 -14.187 1.00 96.00 96 PHE A CA 1
ATOM 761 C C . PHE A 1 96 ? 5.964 0.861 -14.320 1.00 96.00 96 PHE A C 1
ATOM 763 O O . PHE A 1 96 ? 5.720 1.872 -14.972 1.00 96.00 96 PHE A O 1
ATOM 770 N N . SER A 1 97 ? 7.160 0.680 -13.743 1.00 93.44 97 SER A N 1
ATOM 771 C CA . SER A 1 97 ? 8.192 1.726 -13.732 1.00 93.44 97 SER A CA 1
ATOM 772 C C . SER A 1 97 ? 8.562 2.224 -15.133 1.00 93.44 97 SER A C 1
ATOM 774 O O . SER A 1 97 ? 8.850 3.403 -15.289 1.00 93.44 97 SER A O 1
ATOM 776 N N . ILE A 1 98 ? 8.522 1.345 -16.145 1.00 93.62 98 ILE A N 1
ATOM 777 C CA . ILE A 1 98 ? 8.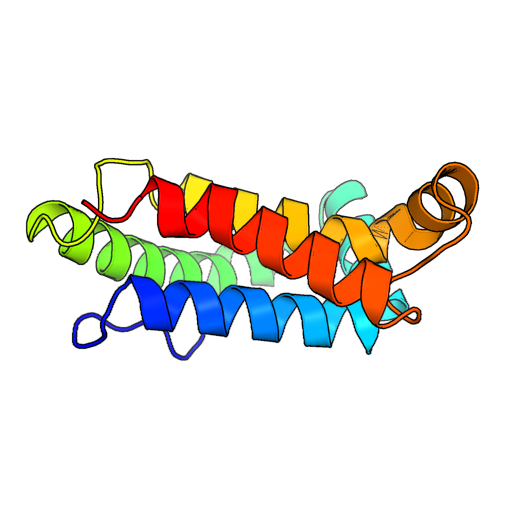757 1.705 -17.554 1.00 93.62 98 ILE A CA 1
ATOM 778 C C . ILE A 1 98 ? 7.681 2.682 -18.048 1.00 93.62 98 ILE A C 1
ATOM 780 O O . ILE A 1 98 ? 8.009 3.688 -18.665 1.00 93.62 98 ILE A O 1
ATOM 784 N N . GLN A 1 99 ? 6.406 2.420 -17.744 1.00 96.25 99 GLN A N 1
ATOM 785 C CA . GLN A 1 99 ? 5.303 3.316 -18.096 1.00 96.25 99 GLN A CA 1
ATOM 786 C C . GLN A 1 99 ? 5.414 4.644 -17.340 1.00 96.25 99 GLN A C 1
ATOM 788 O O . GLN A 1 99 ? 5.277 5.703 -17.946 1.00 96.25 99 GLN A O 1
ATOM 793 N N . THR A 1 100 ? 5.684 4.598 -16.032 1.00 95.44 100 THR A N 1
ATOM 794 C CA . THR A 1 100 ? 5.861 5.806 -15.215 1.00 95.44 100 THR A CA 1
ATOM 795 C C . THR A 1 100 ? 6.987 6.683 -15.764 1.00 95.44 100 THR A C 1
ATOM 797 O O . THR A 1 100 ? 6.805 7.887 -15.921 1.00 95.44 100 THR A O 1
ATOM 800 N N . GLU A 1 101 ? 8.132 6.088 -16.102 1.00 95.69 101 GLU A N 1
ATOM 801 C CA . GLU A 1 101 ? 9.279 6.816 -16.645 1.00 95.69 101 GLU A CA 1
ATOM 802 C C . GLU A 1 101 ? 8.989 7.381 -18.038 1.00 95.69 101 GLU A C 1
ATOM 804 O O . GLU A 1 101 ? 9.303 8.541 -18.285 1.00 95.69 101 GLU A O 1
ATOM 809 N N . ALA A 1 102 ? 8.314 6.62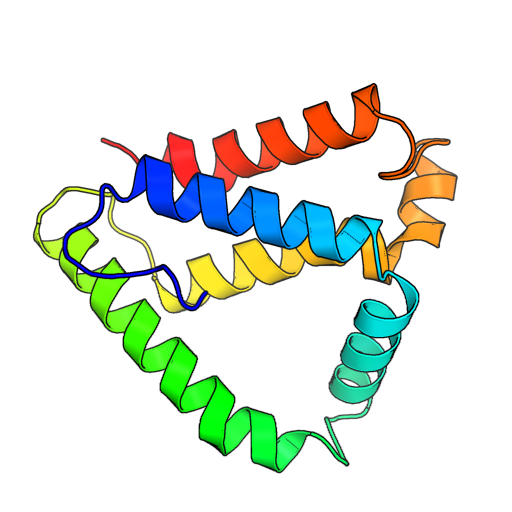4 -18.906 1.00 97.62 102 ALA A N 1
ATOM 810 C CA . ALA A 1 102 ? 7.933 7.091 -20.237 1.00 97.62 102 ALA A CA 1
ATOM 811 C C . ALA A 1 102 ? 6.941 8.270 -20.206 1.00 97.62 102 ALA A C 1
ATOM 813 O O . ALA A 1 102 ? 7.040 9.173 -21.032 1.00 97.62 102 ALA A O 1
ATOM 814 N N . VAL A 1 103 ? 5.986 8.275 -19.268 1.00 97.88 103 VAL A N 1
ATOM 815 C CA . VAL A 1 103 ? 4.957 9.327 -19.174 1.00 97.88 103 VAL A CA 1
ATOM 816 C C . VAL A 1 103 ? 5.462 10.555 -18.418 1.00 97.88 103 VAL A C 1
ATOM 818 O O . VAL A 1 103 ? 5.150 11.684 -18.790 1.00 97.88 103 VAL A O 1
ATOM 821 N N . CYS A 1 104 ? 6.230 10.357 -17.346 1.00 96.19 104 CYS A N 1
ATOM 822 C CA . CYS A 1 104 ? 6.611 11.434 -16.431 1.00 96.19 104 CYS A CA 1
ATOM 823 C C . CYS A 1 104 ? 8.063 11.910 -16.602 1.00 96.19 104 CYS A C 1
ATOM 825 O O . CYS A 1 104 ? 8.463 12.849 -15.914 1.00 96.19 104 CYS A O 1
ATOM 827 N N . ASN A 1 105 ? 8.875 11.250 -17.442 1.00 96.31 105 ASN A N 1
ATOM 828 C CA . ASN A 1 105 ? 10.336 11.428 -17.539 1.00 96.31 105 ASN A CA 1
ATOM 829 C C . ASN A 1 105 ? 11.077 11.269 -16.195 1.00 96.31 105 ASN A C 1
ATOM 831 O O . ASN A 1 105 ? 12.211 11.725 -16.016 1.00 96.31 105 ASN A O 1
ATOM 835 N N . HIS A 1 106 ? 10.430 10.635 -15.215 1.00 95.06 106 HIS A N 1
ATOM 836 C CA . HIS A 1 106 ? 10.904 10.490 -13.847 1.00 95.06 106 HIS A CA 1
ATOM 837 C C . HIS A 1 106 ? 10.489 9.138 -13.269 1.00 95.06 106 HIS A C 1
ATOM 839 O O . HIS A 1 106 ? 9.502 8.528 -13.666 1.00 95.06 106 HIS A O 1
ATOM 845 N N . SER A 1 107 ? 11.245 8.691 -12.271 1.00 93.69 107 SER A N 1
ATOM 846 C CA . SER A 1 107 ? 10.959 7.493 -11.484 1.00 93.69 107 SER A CA 1
ATOM 847 C C . SER A 1 107 ? 11.155 7.787 -9.997 1.00 93.69 107 SER A C 1
ATOM 849 O O . SER A 1 107 ? 11.613 8.869 -9.622 1.00 93.69 107 SER A O 1
ATOM 851 N N . LEU A 1 108 ? 10.914 6.800 -9.125 1.00 95.00 108 LEU A N 1
ATOM 852 C CA . LEU A 1 108 ? 11.186 6.925 -7.682 1.00 95.00 108 LEU A CA 1
ATOM 853 C C . LEU A 1 108 ? 12.665 7.217 -7.340 1.00 95.00 108 LEU A C 1
ATOM 855 O O . LEU A 1 108 ? 13.005 7.496 -6.182 1.00 95.00 108 LEU A O 1
ATOM 859 N N . ARG A 1 109 ? 13.578 7.156 -8.319 1.00 93.62 109 ARG A N 1
ATOM 860 C CA . ARG A 1 109 ? 14.963 7.620 -8.155 1.00 93.62 109 ARG A CA 1
ATOM 861 C C . ARG A 1 109 ? 15.037 9.142 -8.006 1.00 93.62 109 ARG A C 1
ATOM 863 O O . ARG A 1 109 ? 15.841 9.609 -7.200 1.00 93.62 109 ARG A O 1
ATOM 870 N N . ASN A 1 110 ? 14.165 9.891 -8.684 1.00 97.00 110 ASN A N 1
ATOM 871 C CA . ASN A 1 110 ? 14.032 11.334 -8.508 1.00 97.00 110 ASN A CA 1
ATOM 872 C C . ASN A 1 110 ? 13.361 11.635 -7.155 1.00 97.00 110 ASN A C 1
ATOM 874 O O . ASN A 1 110 ? 12.242 11.202 -6.888 1.00 97.00 110 ASN A O 1
ATOM 878 N N . LYS A 1 111 ? 14.054 12.383 -6.285 1.00 96.94 111 LYS A N 1
ATOM 879 C CA . LYS A 1 111 ? 13.591 12.665 -4.916 1.00 96.94 111 LYS A CA 1
ATOM 880 C C . LYS A 1 111 ? 12.306 13.498 -4.880 1.00 96.94 111 LYS A C 1
ATOM 882 O O . LYS A 1 111 ? 11.448 13.217 -4.051 1.00 96.94 111 LYS A O 1
ATOM 887 N N . LYS A 1 112 ? 12.167 14.496 -5.759 1.00 97.94 112 LYS A N 1
ATOM 888 C CA . LYS A 1 112 ? 10.973 15.353 -5.814 1.00 97.94 112 LYS A CA 1
ATOM 889 C C . LYS A 1 112 ? 9.754 14.529 -6.226 1.00 97.94 112 LYS A C 1
ATOM 891 O O . LYS A 1 112 ? 8.769 14.521 -5.499 1.00 97.94 112 LYS A O 1
ATOM 896 N N . PHE A 1 113 ? 9.886 13.762 -7.308 1.00 97.81 113 PHE A N 1
ATOM 897 C CA . PHE A 1 113 ? 8.835 12.871 -7.799 1.00 97.81 113 PHE A CA 1
ATOM 898 C C . PHE A 1 113 ? 8.430 11.818 -6.756 1.00 97.81 113 PHE A C 1
ATOM 900 O O . PHE A 1 113 ? 7.249 11.608 -6.502 1.00 97.81 113 PHE A O 1
ATOM 907 N N . ALA A 1 114 ? 9.408 11.184 -6.098 1.00 97.44 114 ALA A N 1
ATOM 908 C CA . ALA A 1 114 ? 9.134 10.189 -5.062 1.00 97.44 114 ALA A CA 1
ATOM 909 C C . ALA A 1 114 ? 8.380 10.779 -3.858 1.00 97.44 114 ALA A C 1
ATOM 911 O O . ALA A 1 114 ? 7.460 10.142 -3.348 1.00 97.44 114 ALA A O 1
ATOM 912 N N . ASN A 1 115 ? 8.759 11.982 -3.413 1.00 98.25 115 ASN A N 1
ATOM 913 C CA . ASN A 1 115 ? 8.089 12.662 -2.305 1.00 98.25 115 ASN A CA 1
ATOM 914 C C . ASN A 1 115 ? 6.661 13.075 -2.672 1.00 98.25 115 ASN A C 1
ATOM 916 O O . ASN A 1 115 ? 5.760 12.921 -1.857 1.00 98.25 115 ASN A O 1
ATOM 920 N N . GLU A 1 116 ? 6.454 13.576 -3.889 1.00 98.31 116 GLU A N 1
ATOM 921 C CA . GLU A 1 116 ? 5.130 13.939 -4.395 1.00 98.31 116 GLU A CA 1
ATOM 922 C C . GLU A 1 116 ? 4.204 12.717 -4.437 1.00 98.31 116 GLU A C 1
ATOM 924 O O . GLU A 1 116 ? 3.166 12.716 -3.781 1.00 98.31 116 GLU A O 1
ATOM 929 N N . ALA A 1 117 ? 4.640 11.629 -5.080 1.00 98.25 117 ALA A N 1
ATOM 930 C CA . ALA A 1 117 ? 3.889 10.377 -5.153 1.00 98.25 117 ALA A CA 1
ATOM 931 C C . ALA A 1 117 ? 3.524 9.811 -3.765 1.00 98.25 117 ALA A C 1
ATOM 933 O O . ALA A 1 117 ? 2.390 9.375 -3.536 1.00 98.25 117 ALA A O 1
ATOM 934 N N . LEU A 1 118 ? 4.481 9.828 -2.830 1.00 98.50 118 LEU A N 1
ATOM 935 C CA . LEU A 1 118 ? 4.269 9.391 -1.451 1.00 98.50 118 LEU A CA 1
ATOM 936 C C . LEU A 1 118 ? 3.235 10.268 -0.735 1.00 98.50 118 LEU A C 1
ATOM 938 O O . LEU A 1 118 ? 2.293 9.737 -0.146 1.00 98.50 118 LEU A O 1
ATOM 942 N N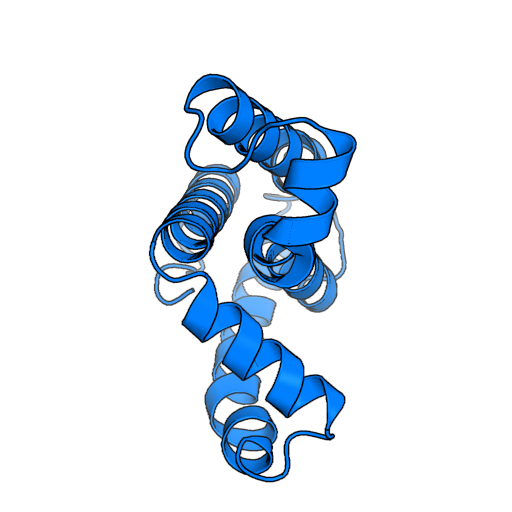 . ASN A 1 119 ? 3.388 11.591 -0.802 1.00 98.56 119 ASN A N 1
ATOM 943 C CA . ASN A 1 119 ? 2.493 12.534 -0.133 1.00 98.56 119 ASN A CA 1
ATOM 944 C C . ASN A 1 119 ? 1.066 12.434 -0.679 1.00 98.56 119 ASN A C 1
ATOM 946 O O . ASN A 1 119 ? 0.124 12.372 0.110 1.00 98.56 119 ASN A O 1
ATOM 950 N N . THR A 1 120 ? 0.903 12.329 -2.000 1.00 98.62 120 THR A N 1
ATOM 951 C CA . THR A 1 120 ? -0.405 12.107 -2.631 1.00 98.62 120 THR A CA 1
ATOM 952 C C . THR A 1 120 ? -1.033 10.798 -2.153 1.00 98.62 120 THR A C 1
ATOM 954 O O . THR A 1 120 ? -2.207 10.774 -1.790 1.00 98.62 120 THR A O 1
ATOM 957 N N . SER A 1 121 ? -0.256 9.715 -2.070 1.00 98.50 121 SER A N 1
ATOM 958 C CA . SER A 1 121 ? -0.760 8.428 -1.568 1.00 98.50 121 SER A CA 1
ATOM 959 C C . SER A 1 121 ? -1.185 8.499 -0.101 1.00 98.50 121 SER A C 1
ATOM 961 O O . SER A 1 121 ? -2.229 7.962 0.260 1.00 98.50 121 SER A O 1
ATOM 963 N N . ILE A 1 122 ? -0.412 9.185 0.746 1.00 98.56 122 ILE A N 1
ATOM 964 C CA . ILE A 1 122 ? -0.762 9.412 2.155 1.00 98.56 122 ILE A CA 1
ATOM 965 C C . ILE A 1 122 ? -2.038 10.250 2.268 1.00 98.56 122 ILE A C 1
ATOM 967 O O . ILE A 1 122 ? -2.918 9.920 3.062 1.00 98.56 122 ILE A O 1
ATOM 971 N N . GLN A 1 123 ? -2.166 11.307 1.467 1.00 98.62 123 GLN A N 1
ATOM 972 C CA . GLN A 1 123 ? -3.350 12.159 1.470 1.00 98.62 123 GLN A CA 1
ATOM 973 C C . GLN A 1 123 ? -4.613 11.364 1.101 1.00 98.62 123 GLN A C 1
ATOM 975 O O . GLN A 1 123 ? -5.633 11.454 1.782 1.00 98.62 123 GLN A O 1
ATOM 980 N N . LEU A 1 124 ? -4.534 10.552 0.045 1.00 98.38 124 LEU A N 1
ATOM 981 C CA . LEU A 1 124 ? -5.679 9.802 -0.471 1.00 98.38 124 LEU A CA 1
ATOM 982 C C . LEU A 1 124 ? -6.043 8.577 0.373 1.00 98.38 124 LEU A C 1
ATOM 984 O O . LEU A 1 124 ? -7.226 8.271 0.495 1.00 98.38 124 LEU A O 1
ATOM 988 N N . LEU A 1 125 ? -5.057 7.872 0.935 1.00 98.06 125 LEU A N 1
ATOM 989 C CA . LEU A 1 125 ? -5.271 6.578 1.600 1.00 98.06 125 LEU A CA 1
ATOM 990 C C . LEU A 1 125 ? -5.203 6.640 3.129 1.00 98.06 125 LEU A C 1
ATOM 992 O O . LEU A 1 125 ? -5.556 5.660 3.781 1.00 98.06 125 LEU A O 1
ATOM 996 N N . VAL A 1 126 ? -4.724 7.746 3.707 1.00 98.06 126 VAL A N 1
ATOM 997 C CA . VAL A 1 126 ? -4.635 7.917 5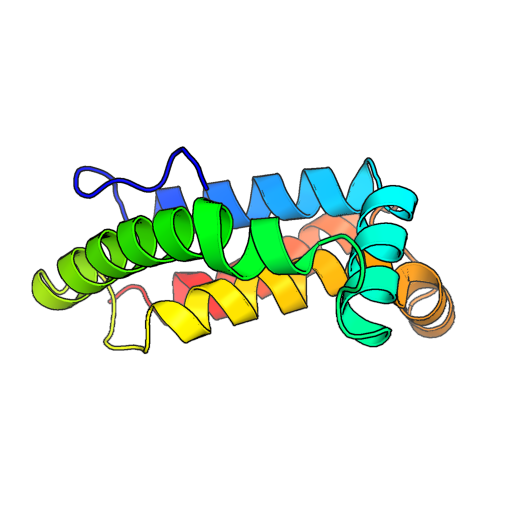.165 1.00 98.06 126 VAL A CA 1
ATOM 998 C C . VAL A 1 126 ? -5.399 9.148 5.611 1.00 98.06 126 VAL A C 1
ATOM 1000 O O . VAL A 1 126 ? -6.345 9.019 6.375 1.00 98.06 126 VAL A O 1
ATOM 1003 N N . GLU A 1 127 ? -5.022 10.333 5.132 1.00 98.19 127 GLU A N 1
ATOM 1004 C CA . GLU A 1 127 ? -5.615 11.595 5.598 1.00 98.19 127 GLU A CA 1
ATOM 1005 C C . GLU A 1 127 ? -7.115 11.672 5.311 1.00 98.19 127 GLU A C 1
ATOM 1007 O O . GL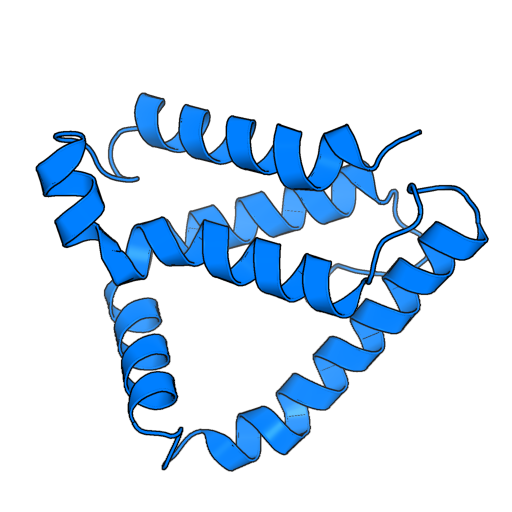U A 1 127 ? -7.877 12.146 6.147 1.00 98.19 127 GLU A O 1
ATOM 1012 N N . SER A 1 128 ? -7.558 11.129 4.174 1.00 97.62 128 SER A N 1
ATOM 1013 C CA . SER A 1 128 ? -8.980 11.019 3.837 1.00 97.62 128 SER A CA 1
ATOM 1014 C C . SER A 1 128 ? -9.790 10.214 4.866 1.00 97.62 128 SER A C 1
ATOM 1016 O O . SER A 1 128 ? -10.987 10.472 5.030 1.00 97.62 128 SER A O 1
ATOM 1018 N N . LEU A 1 129 ? -9.147 9.273 5.571 1.00 97.19 129 LEU A N 1
ATOM 1019 C CA . LEU A 1 129 ? -9.763 8.342 6.515 1.00 97.19 129 LEU A CA 1
ATOM 1020 C C . LEU A 1 129 ? -9.713 8.820 7.961 1.00 97.19 129 LEU A C 1
ATOM 1022 O O . LEU A 1 129 ? -10.433 8.261 8.784 1.00 97.19 129 LEU A O 1
ATOM 1026 N N . ILE A 1 130 ? -8.882 9.802 8.303 1.00 96.25 130 ILE A N 1
ATOM 1027 C CA . ILE A 1 130 ? -8.856 10.296 9.680 1.00 96.25 130 ILE A CA 1
ATOM 1028 C C . ILE A 1 130 ? -10.058 11.238 9.887 1.00 96.25 130 ILE A C 1
ATOM 1030 O O . ILE A 1 130 ? -10.343 12.035 8.982 1.00 96.25 130 ILE A O 1
ATOM 1034 N N . PRO A 1 131 ? -10.814 11.097 10.995 1.00 89.50 131 PRO A N 1
ATOM 1035 C CA . PRO A 1 131 ? -11.911 12.000 11.336 1.00 89.50 131 PRO A CA 1
ATOM 1036 C C . PRO A 1 131 ? -11.476 13.462 11.454 1.00 89.50 131 PRO A C 1
ATOM 1038 O O . PRO A 1 131 ? -10.323 13.712 11.884 1.00 89.50 131 PRO A O 1
#

Foldseek 3Di:
DVPQAQPDQQLVVVLVVLVVLLVCLVPPLVVLQVVVVCVVVVNPPCPCVVVPVVVVVLVNNQVSVVSCCVVVQWPDDRSSVLVVVSNCLSSCLRNVVVVVCVVPVDGCVDVVVVVVSSVVCSVVSRVVTGD

Sequence (131 aa):
MSKINANQDPRVTLKTYIEEKYKISKKSPAASRLYALEIIQGAPHLMAVLKGPLKFLVREKVAVIDGWIADNKTKSVSAIHLIFHIWAVTQHYSDFSIQTEAVCNHSLRNKKFANEALNTSIQLLVESLIP

Secondary structure (DSSP, 8-state):
-TT--TTS-HHHHHHHHHHHHHHHHHH-HHHHHHHHHHHHTT-TTTHHHIIIIIHHHHHHHHHHHHHHHHTTSS----HHHHHHHHHHHHHHHHHTHHHHHHHHS--TTSHHHHHHHHHHHHHHHTGGG--

pLDDT: mean 95.47, std 5.57, range [60.5, 98.62]